Protein AF-A0A8C9CX76-F1 (afdb_monomer)

Nearest PDB structures (foldseek):
  2xxl-assembly2_B  TM=8.092E-01  e=3.355E-01  Drosophila melanogaster
  8op0-assembly1_A  TM=2.999E-01  e=5.980E+00  Lama glama
  8a40-assembly1_U  TM=2.416E-01  e=7.277E+00  Homo sapiens

Solvent-accessible surface area (backbone atoms only — not comparable to full-atom values): 5113 Å² total; per-residue (Å²): 112,71,66,58,53,54,52,52,49,50,60,74,74,62,72,82,74,79,74,68,71,87,64,75,83,63,85,76,90,72,75,87,74,64,86,76,76,59,75,41,62,45,77,40,64,48,82,54,98,93,41,78,41,82,78,41,63,34,35,56,79,48,93,99,38,71,51,61,63,66,76,78,80,53,131

Structure (mmCIF, N/CA/C/O backbone):
data_AF-A0A8C9CX76-F1
#
_entry.id   AF-A0A8C9CX76-F1
#
loop_
_atom_site.group_PDB
_atom_site.id
_atom_site.type_symbol
_atom_site.label_atom_id
_atom_site.label_alt_id
_atom_site.label_comp_id
_atom_site.label_asym_id
_atom_site.label_entity_id
_atom_site.label_seq_id
_atom_site.pdbx_PDB_ins_code
_atom_site.Cartn_x
_atom_site.Cartn_y
_atom_site.Cartn_z
_atom_site.occupancy
_atom_site.B_iso_or_equiv
_atom_site.auth_seq_id
_atom_site.auth_comp_id
_atom_site.auth_asym_id
_atom_site.auth_atom_id
_atom_site.pdbx_PDB_model_num
ATOM 1 N N . MET A 1 1 ? 23.748 -47.582 17.517 1.00 64.00 1 MET A N 1
ATOM 2 C CA . MET A 1 1 ? 23.326 -47.967 16.153 1.00 64.00 1 MET A CA 1
ATOM 3 C C . MET A 1 1 ? 22.017 -47.275 15.765 1.00 64.00 1 MET A C 1
ATOM 5 O O . MET A 1 1 ? 22.074 -46.335 14.989 1.00 64.00 1 MET A O 1
ATOM 9 N N . LEU A 1 2 ? 20.872 -47.602 16.382 1.00 69.56 2 LEU A N 1
ATOM 10 C CA . LEU A 1 2 ? 19.562 -47.018 16.028 1.00 69.56 2 LEU A CA 1
ATOM 11 C C . LEU A 1 2 ? 19.457 -45.487 16.214 1.00 69.56 2 LEU A C 1
ATOM 13 O O . LEU A 1 2 ? 18.900 -44.800 15.369 1.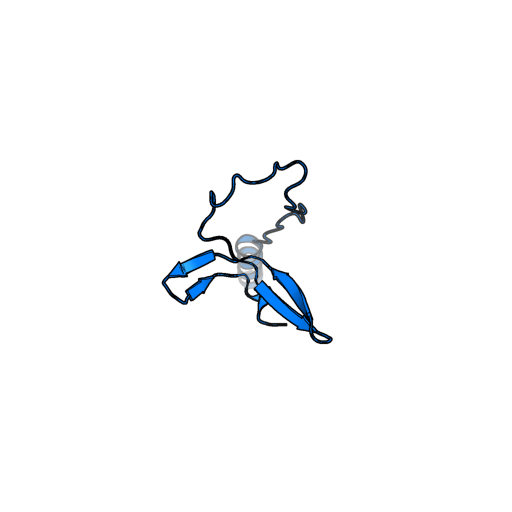00 69.56 2 LEU A O 1
ATOM 17 N N . ARG A 1 3 ? 20.064 -44.927 17.271 1.00 67.50 3 ARG A N 1
ATOM 18 C CA . ARG A 1 3 ? 20.088 -43.467 17.507 1.00 67.50 3 ARG A CA 1
ATOM 19 C C . ARG A 1 3 ? 20.832 -42.676 16.424 1.00 67.50 3 ARG A C 1
ATOM 21 O O . ARG A 1 3 ? 20.408 -41.579 16.087 1.00 67.50 3 ARG A O 1
ATOM 28 N N . PHE A 1 4 ? 21.905 -43.241 15.867 1.00 70.88 4 PHE A N 1
ATOM 29 C CA . PHE A 1 4 ? 22.649 -42.608 14.774 1.00 70.88 4 PHE A CA 1
ATOM 30 C C . PHE A 1 4 ? 21.846 -42.619 13.469 1.00 70.88 4 PHE A C 1
ATOM 32 O O . PHE A 1 4 ? 21.877 -41.638 12.737 1.00 70.88 4 PHE A O 1
ATOM 39 N N . LEU A 1 5 ? 21.071 -43.681 13.221 1.00 75.31 5 LEU A N 1
ATOM 40 C CA . LEU A 1 5 ? 20.181 -43.771 12.060 1.00 75.31 5 LEU A CA 1
ATOM 41 C C . LEU A 1 5 ? 19.031 -42.755 12.140 1.00 75.31 5 LEU A C 1
ATOM 43 O O . LEU A 1 5 ? 18.765 -42.075 11.158 1.00 75.31 5 LEU A O 1
ATOM 47 N N . VAL A 1 6 ? 18.411 -42.588 13.313 1.00 75.69 6 VAL A N 1
ATOM 48 C CA . VAL A 1 6 ? 17.327 -41.606 13.523 1.00 75.69 6 VAL A CA 1
ATOM 49 C C . VAL A 1 6 ? 17.821 -4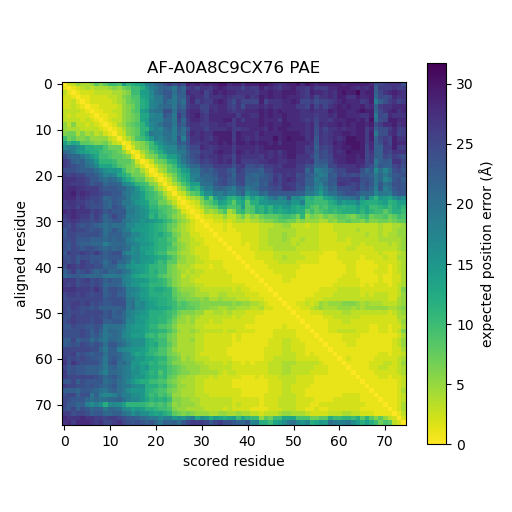0.165 13.336 1.00 75.69 6 VAL A C 1
ATOM 51 O O . VAL A 1 6 ? 17.166 -39.360 12.672 1.00 75.69 6 VAL A O 1
ATOM 54 N N . LEU A 1 7 ? 19.003 -39.842 13.867 1.00 71.75 7 LEU A N 1
ATOM 55 C CA . LEU A 1 7 ? 19.618 -38.526 13.673 1.00 71.75 7 LEU A CA 1
ATOM 56 C C . LEU A 1 7 ? 19.994 -38.283 12.205 1.00 71.75 7 LEU A C 1
ATOM 58 O O . LEU A 1 7 ? 19.706 -37.212 11.681 1.00 71.75 7 LEU A O 1
ATOM 62 N N . ALA A 1 8 ? 20.553 -39.283 11.516 1.00 73.50 8 ALA A N 1
ATOM 63 C CA . ALA A 1 8 ? 20.866 -39.181 10.091 1.00 73.50 8 ALA A CA 1
ATOM 64 C C . ALA A 1 8 ? 19.607 -38.958 9.236 1.00 73.50 8 ALA A C 1
ATOM 66 O O . ALA A 1 8 ? 19.627 -38.138 8.321 1.00 73.50 8 ALA A O 1
ATOM 67 N N . THR A 1 9 ? 18.489 -39.617 9.561 1.00 72.56 9 THR A N 1
ATOM 68 C CA . THR A 1 9 ? 17.217 -39.372 8.867 1.00 72.56 9 THR A CA 1
ATOM 69 C C . THR A 1 9 ? 16.684 -37.963 9.117 1.00 72.56 9 THR A C 1
ATOM 71 O O . THR A 1 9 ? 16.272 -37.309 8.169 1.00 72.56 9 THR A O 1
ATOM 74 N N . LEU A 1 10 ? 16.748 -37.436 10.343 1.00 69.25 10 LEU A N 1
ATOM 75 C CA . LEU A 1 10 ? 16.285 -36.071 10.633 1.00 69.25 10 LEU A CA 1
ATOM 76 C C . LEU A 1 10 ? 17.099 -35.005 9.888 1.00 69.25 10 LEU A C 1
ATOM 78 O O . LEU A 1 10 ? 16.522 -34.030 9.421 1.00 69.25 10 LEU A O 1
ATOM 82 N N . VAL A 1 11 ? 18.408 -35.207 9.717 1.00 69.19 11 VAL A N 1
ATOM 83 C CA . VAL A 1 11 ? 19.260 -34.303 8.925 1.00 69.19 11 VAL A CA 1
ATOM 84 C C . VAL A 1 11 ? 18.930 -34.391 7.430 1.00 69.19 11 VAL A C 1
ATOM 86 O O . VAL A 1 11 ? 18.864 -33.362 6.763 1.00 69.19 11 VAL A O 1
ATOM 89 N N . LEU A 1 12 ? 18.663 -35.594 6.908 1.00 65.69 12 LEU A N 1
ATOM 90 C CA . LEU A 1 12 ? 18.301 -35.803 5.498 1.00 65.69 12 LEU A CA 1
ATOM 91 C C . LEU A 1 12 ? 16.886 -35.309 5.149 1.00 65.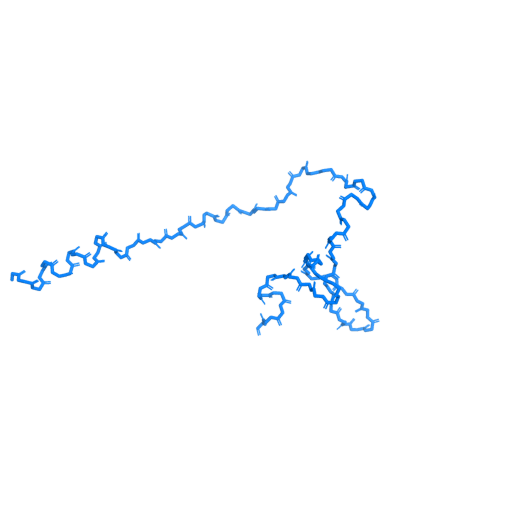69 12 LEU A C 1
ATOM 93 O O . LEU A 1 12 ? 16.660 -34.878 4.023 1.00 65.69 12 LEU A O 1
ATOM 97 N N . TYR A 1 13 ? 15.941 -35.352 6.092 1.00 69.06 13 TYR A N 1
ATOM 98 C CA . TYR A 1 13 ? 14.569 -34.863 5.899 1.00 69.06 13 TYR A CA 1
ATOM 99 C C . TYR A 1 13 ? 14.377 -33.390 6.313 1.00 69.06 13 TYR A C 1
ATOM 101 O O . TYR A 1 13 ? 13.344 -32.804 5.997 1.00 69.06 13 TYR A O 1
ATOM 109 N N . GLY A 1 14 ? 15.330 -32.791 7.037 1.00 62.84 14 GLY A N 1
ATOM 110 C CA . GLY A 1 14 ? 15.074 -31.620 7.885 1.00 62.84 14 GLY A CA 1
ATOM 111 C C . GLY A 1 14 ? 15.743 -30.296 7.521 1.00 62.84 14 GLY A C 1
ATOM 112 O O . GLY A 1 14 ? 15.639 -29.368 8.314 1.00 62.84 14 GLY A O 1
ATOM 113 N N . HIS A 1 15 ? 16.391 -30.143 6.365 1.00 61.53 15 HIS A N 1
ATOM 114 C CA . HIS A 1 15 ? 16.863 -28.821 5.925 1.00 61.53 15 HIS A CA 1
ATOM 115 C C . HIS A 1 15 ? 16.276 -28.432 4.570 1.00 61.53 15 HIS A C 1
ATOM 117 O O . HIS A 1 15 ? 16.947 -28.426 3.546 1.00 61.53 15 HIS A O 1
ATOM 123 N N . SER A 1 16 ? 15.000 -28.043 4.587 1.00 59.22 16 SER A N 1
ATOM 124 C CA . SER A 1 16 ? 14.512 -27.019 3.659 1.00 59.22 16 SER A CA 1
ATOM 125 C C . SER A 1 16 ? 14.771 -25.654 4.288 1.00 59.22 16 SER A C 1
ATOM 127 O O . SER A 1 16 ? 13.855 -25.009 4.793 1.00 59.22 16 SER A O 1
ATOM 129 N N . THR A 1 17 ? 16.028 -25.209 4.300 1.00 60.50 17 THR A N 1
ATOM 130 C CA . THR A 1 17 ? 16.269 -23.767 4.360 1.00 60.50 17 THR A CA 1
ATOM 131 C C . THR A 1 17 ? 15.844 -23.245 2.996 1.00 60.50 17 THR A C 1
ATOM 133 O O . THR A 1 17 ? 16.557 -23.397 2.006 1.00 60.50 17 THR A O 1
ATOM 136 N N . GLN A 1 18 ? 14.628 -22.702 2.906 1.00 60.81 18 GLN A N 1
ATOM 137 C CA . GLN A 1 18 ? 14.332 -21.779 1.823 1.00 60.81 18 GLN A CA 1
ATOM 138 C C . GLN A 1 18 ? 15.199 -20.549 2.081 1.00 60.81 18 GLN A C 1
ATOM 140 O O . GLN A 1 18 ? 14.751 -19.581 2.689 1.00 60.81 18 GLN A O 1
ATOM 145 N N . ASP A 1 19 ? 16.458 -20.615 1.651 1.00 56.53 19 ASP A N 1
ATOM 146 C CA . ASP A 1 19 ? 17.216 -19.421 1.325 1.00 56.53 19 ASP A CA 1
ATOM 147 C C . ASP A 1 19 ? 16.464 -18.802 0.151 1.00 56.53 19 ASP A C 1
ATOM 149 O O . ASP A 1 19 ? 16.744 -19.071 -1.016 1.00 56.53 19 ASP A O 1
ATOM 153 N N . PHE A 1 20 ? 15.419 -18.033 0.455 1.00 62.97 20 PHE A N 1
ATOM 154 C CA . PHE A 1 20 ? 14.994 -16.992 -0.452 1.00 62.97 20 PHE A CA 1
ATOM 155 C C . PHE A 1 20 ? 16.194 -16.064 -0.490 1.00 62.97 20 PHE A C 1
ATOM 157 O O . PHE A 1 20 ? 16.488 -15.440 0.535 1.00 62.97 20 PHE A O 1
ATOM 164 N N . PRO A 1 21 ? 16.951 -16.008 -1.599 1.00 60.00 21 PRO A N 1
ATOM 165 C CA . PRO A 1 21 ? 17.945 -14.972 -1.686 1.00 60.00 21 PRO A CA 1
ATOM 166 C C . PRO A 1 21 ? 17.175 -13.672 -1.450 1.00 60.00 21 PRO A C 1
ATOM 168 O O . PRO A 1 21 ? 16.101 -13.470 -2.023 1.00 60.00 21 PRO A O 1
ATOM 171 N N . GLU A 1 22 ? 17.704 -12.817 -0.580 1.00 62.44 22 GLU A N 1
ATOM 172 C CA . GLU A 1 22 ? 17.356 -11.399 -0.471 1.00 62.44 22 GLU A CA 1
ATOM 173 C C . GLU A 1 22 ? 17.719 -10.715 -1.808 1.00 62.44 22 GLU A C 1
ATOM 175 O O . GLU A 1 22 ? 18.468 -9.742 -1.889 1.00 62.44 22 GLU A O 1
ATOM 180 N N . THR A 1 23 ? 17.222 -11.244 -2.930 1.00 57.66 23 THR A N 1
ATOM 181 C CA . THR A 1 23 ? 16.988 -10.457 -4.114 1.00 57.66 23 THR A CA 1
ATOM 182 C C . THR A 1 23 ? 15.973 -9.452 -3.636 1.00 57.66 23 THR A C 1
ATOM 184 O O . THR A 1 23 ? 14.799 -9.780 -3.474 1.00 57.66 23 THR A O 1
ATOM 187 N N . ASN A 1 24 ? 16.446 -8.250 -3.331 1.00 59.34 24 ASN A N 1
ATOM 188 C CA . ASN A 1 24 ? 15.616 -7.070 -3.266 1.00 59.34 24 ASN A CA 1
ATOM 189 C C . ASN A 1 24 ? 14.754 -7.083 -4.536 1.00 59.34 24 ASN A C 1
ATOM 191 O O . ASN A 1 24 ? 15.181 -6.602 -5.584 1.00 59.34 24 ASN A O 1
ATOM 195 N N . ALA A 1 25 ? 13.557 -7.672 -4.458 1.00 59.97 25 ALA A N 1
ATOM 196 C CA . ALA A 1 25 ? 12.603 -7.835 -5.551 1.00 59.97 25 ALA A CA 1
ATOM 197 C C . ALA A 1 25 ? 11.897 -6.501 -5.807 1.00 59.97 25 ALA A C 1
ATOM 199 O O . ALA A 1 25 ? 10.693 -6.411 -6.045 1.00 59.97 25 ALA A O 1
ATOM 200 N N . ARG A 1 26 ? 12.664 -5.420 -5.686 1.00 66.50 26 ARG A N 1
ATOM 201 C CA . ARG A 1 26 ? 12.241 -4.091 -6.037 1.00 66.50 26 ARG A CA 1
ATOM 202 C C . ARG A 1 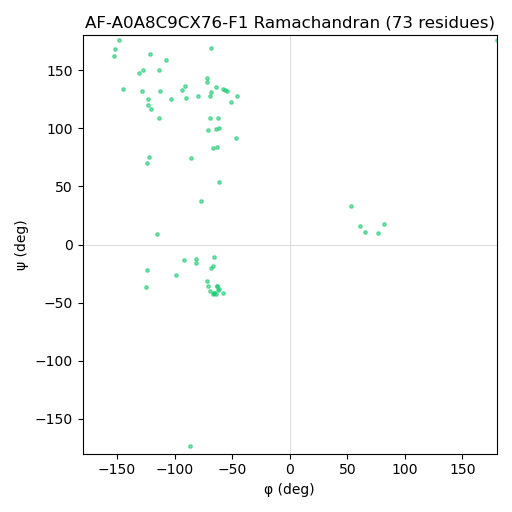26 ? 12.134 -4.084 -7.550 1.00 66.50 26 ARG A C 1
ATOM 204 O O . ARG A 1 26 ? 13.075 -4.444 -8.251 1.00 66.50 26 ARG A O 1
ATOM 211 N N . VAL A 1 27 ? 10.985 -3.658 -8.053 1.00 67.75 27 VAL A N 1
ATOM 212 C CA . VAL A 1 27 ? 10.833 -3.359 -9.474 1.00 67.75 27 VAL A CA 1
ATOM 213 C C . VAL A 1 27 ? 11.766 -2.188 -9.788 1.00 67.75 27 VAL A C 1
ATOM 215 O O . VAL A 1 27 ? 11.465 -1.038 -9.469 1.00 67.75 27 VAL A O 1
ATOM 218 N N . VAL A 1 28 ? 12.937 -2.485 -10.348 1.00 78.38 28 VAL A N 1
ATOM 219 C CA . VAL A 1 28 ? 13.920 -1.497 -10.805 1.00 78.38 28 VAL A CA 1
ATOM 220 C C . VAL A 1 28 ? 13.824 -1.427 -12.327 1.00 78.38 28 VAL A C 1
ATOM 222 O O . VAL A 1 28 ? 13.907 -2.451 -12.996 1.00 78.38 28 VAL A O 1
ATOM 225 N N . GLY A 1 29 ? 13.615 -0.227 -12.875 1.00 83.31 29 GLY A N 1
ATOM 226 C CA . GLY A 1 29 ? 13.472 -0.027 -14.324 1.00 83.31 29 GLY A CA 1
ATOM 227 C C . GLY A 1 29 ? 12.077 -0.321 -14.895 1.00 83.31 29 GLY A C 1
ATOM 228 O O . GLY A 1 29 ? 11.944 -0.507 -16.099 1.00 83.31 29 GLY A O 1
ATOM 229 N N . GLY A 1 30 ? 11.035 -0.367 -14.056 1.00 84.69 30 GLY A N 1
ATOM 230 C CA . GLY A 1 30 ? 9.647 -0.426 -14.529 1.00 84.69 30 GLY A CA 1
ATOM 231 C C . GLY A 1 30 ? 9.193 0.873 -15.212 1.00 84.69 30 GLY A C 1
ATOM 232 O O . GLY A 1 30 ? 9.857 1.904 -15.126 1.00 84.69 30 GLY A O 1
ATOM 233 N N . THR A 1 31 ? 8.032 0.835 -15.865 1.00 89.31 31 THR A N 1
ATOM 234 C CA . THR A 1 31 ? 7.385 2.010 -16.470 1.00 89.31 31 THR A CA 1
ATOM 235 C C . THR A 1 31 ? 6.160 2.435 -15.670 1.00 89.31 31 THR A C 1
ATOM 237 O O . THR A 1 31 ? 5.570 1.630 -14.946 1.00 89.31 31 THR A O 1
ATOM 240 N N . GLU A 1 32 ? 5.736 3.688 -15.831 1.00 91.50 32 GLU A N 1
ATOM 241 C CA . GLU A 1 32 ? 4.464 4.147 -15.277 1.00 91.50 32 GLU A CA 1
ATOM 242 C C . GLU A 1 32 ? 3.313 3.265 -15.787 1.00 91.50 32 GLU A C 1
ATOM 244 O O . GLU A 1 32 ? 3.221 2.945 -16.977 1.00 91.50 32 GLU A O 1
ATOM 249 N N . ALA A 1 33 ? 2.444 2.828 -14.875 1.00 93.62 33 ALA A N 1
ATOM 250 C CA . ALA A 1 33 ? 1.286 2.032 -15.245 1.00 93.62 33 ALA A CA 1
ATOM 251 C C . ALA A 1 33 ? 0.260 2.908 -15.972 1.00 93.62 33 ALA A C 1
ATOM 253 O O . ALA A 1 33 ? -0.023 4.033 -15.559 1.00 93.62 33 ALA A O 1
ATOM 254 N N . ARG A 1 34 ? -0.374 2.370 -17.022 1.00 97.25 34 ARG A N 1
ATOM 255 C CA . ARG A 1 34 ? -1.510 3.049 -17.654 1.00 97.25 34 ARG A CA 1
ATOM 256 C C . ARG A 1 34 ? -2.601 3.272 -16.604 1.00 97.25 34 ARG A C 1
ATOM 258 O O . ARG A 1 34 ? -2.963 2.349 -15.877 1.00 97.25 34 ARG A O 1
ATOM 265 N N . LYS A 1 35 ? -3.167 4.480 -16.557 1.00 96.75 35 LYS A N 1
ATOM 266 C CA . LYS A 1 35 ? -4.237 4.834 -15.613 1.00 96.75 35 LYS A CA 1
ATOM 267 C C . LYS A 1 35 ? -5.321 3.747 -15.565 1.00 96.75 35 LYS A C 1
ATOM 269 O O . LYS A 1 35 ? -5.851 3.349 -16.601 1.00 96.75 35 LYS A O 1
ATOM 274 N N . ASN A 1 36 ? -5.636 3.288 -14.353 1.00 95.75 36 ASN A N 1
ATOM 275 C CA . ASN A 1 36 ? -6.642 2.262 -14.053 1.00 95.75 36 ASN A CA 1
ATOM 276 C C . ASN A 1 36 ? -6.395 0.869 -14.677 1.00 95.75 36 ASN A C 1
ATOM 278 O O . ASN A 1 36 ? -7.314 0.055 -14.691 1.00 95.75 36 ASN A O 1
ATOM 282 N N . SER A 1 37 ? -5.191 0.547 -15.173 1.00 97.94 37 SER A N 1
ATOM 283 C CA . SER A 1 37 ? -4.89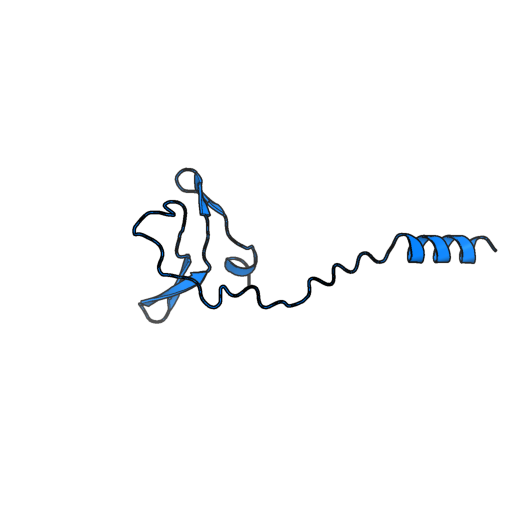8 -0.795 -15.716 1.00 97.94 37 SER A CA 1
ATOM 284 C C . SER A 1 37 ? -4.870 -1.898 -14.655 1.00 97.94 37 SER A C 1
ATOM 286 O O . SER A 1 37 ? -5.022 -3.066 -14.993 1.00 97.94 37 SER A O 1
ATOM 288 N N . TRP A 1 38 ? -4.689 -1.521 -13.387 1.00 97.06 38 TRP A N 1
ATOM 289 C CA . TRP A 1 38 ? -4.643 -2.412 -12.227 1.00 97.06 38 TRP A CA 1
ATOM 290 C C . TRP A 1 38 ? -5.696 -1.978 -11.199 1.00 97.06 38 TRP A C 1
ATOM 292 O O . TRP A 1 38 ? -5.349 -1.427 -10.156 1.00 97.06 38 TRP A O 1
ATOM 302 N N . PRO A 1 39 ? -6.996 -2.161 -11.493 1.00 97.06 39 PRO A N 1
ATOM 303 C CA . PRO A 1 39 ? -8.080 -1.598 -10.683 1.00 97.06 39 PRO A CA 1
ATOM 304 C C . PRO A 1 39 ? -8.175 -2.201 -9.275 1.00 97.06 39 PRO A C 1
ATOM 306 O O . PRO A 1 39 ? -8.788 -1.609 -8.394 1.00 97.06 39 PRO A O 1
ATOM 309 N N . SER A 1 40 ? -7.572 -3.369 -9.051 1.00 98.19 40 SER A N 1
ATOM 310 C CA . SER A 1 40 ? -7.502 -4.004 -7.737 1.00 98.19 40 SER A CA 1
ATOM 311 C C . SER A 1 40 ? -6.385 -3.449 -6.849 1.00 98.19 40 SER A C 1
ATOM 313 O O . SER A 1 40 ? -6.368 -3.765 -5.661 1.00 98.19 40 SER A O 1
ATOM 315 N N . GLN A 1 41 ? -5.448 -2.664 -7.393 1.00 98.00 41 GLN A N 1
ATOM 316 C CA . GLN A 1 41 ? -4.336 -2.100 -6.632 1.00 98.00 41 GLN A CA 1
ATOM 317 C C . GLN A 1 41 ? -4.845 -1.059 -5.632 1.00 98.00 41 GLN A C 1
ATOM 319 O O . GLN A 1 41 ? -5.563 -0.130 -6.000 1.00 98.00 41 GLN A O 1
ATOM 324 N N . ILE A 1 42 ? -4.407 -1.171 -4.378 1.00 98.19 42 ILE A N 1
ATOM 325 C CA . ILE A 1 42 ? -4.709 -0.188 -3.328 1.00 98.19 42 ILE A CA 1
ATOM 326 C C . ILE A 1 42 ? -3.434 0.415 -2.730 1.00 98.19 42 ILE A C 1
ATOM 328 O O . ILE A 1 42 ? -2.333 -0.121 -2.887 1.00 98.19 42 ILE A O 1
ATOM 332 N N . SER A 1 43 ? -3.605 1.537 -2.028 1.00 97.62 43 SER A N 1
ATOM 333 C CA . SER A 1 43 ? -2.580 2.181 -1.203 1.00 97.62 43 SER A CA 1
ATOM 334 C C . SER A 1 43 ? -3.005 2.106 0.262 1.00 97.62 43 SER A C 1
ATOM 336 O O . SER A 1 43 ? -3.954 2.786 0.659 1.00 97.62 43 SER A O 1
ATOM 338 N N . LEU A 1 44 ? -2.324 1.274 1.054 1.00 97.50 44 LEU A N 1
ATOM 339 C CA . LEU A 1 44 ? -2.525 1.203 2.499 1.00 97.50 44 LEU A CA 1
ATOM 340 C C . LEU A 1 44 ? -1.775 2.365 3.153 1.00 97.50 44 LEU A C 1
ATOM 342 O O . LEU A 1 44 ? -0.587 2.569 2.884 1.00 97.50 44 LEU A O 1
ATOM 346 N N . GLN A 1 45 ? -2.474 3.130 3.992 1.00 97.25 45 GLN A N 1
ATOM 347 C CA . GLN A 1 45 ? -1.954 4.359 4.586 1.00 97.25 45 GLN A CA 1
ATOM 348 C C . GLN A 1 45 ? -2.170 4.398 6.098 1.00 97.25 45 GLN A C 1
ATOM 350 O O . GLN A 1 45 ? -3.183 3.907 6.592 1.00 97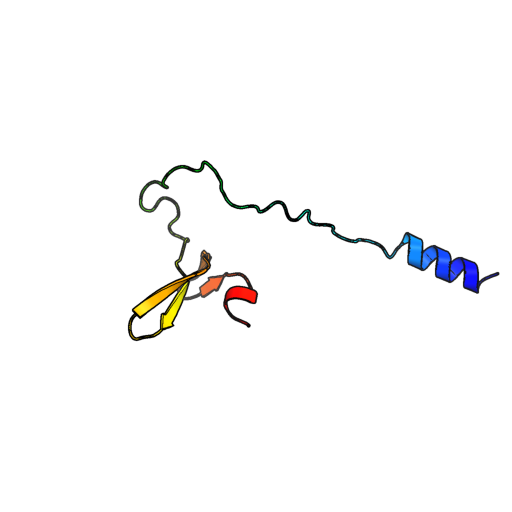.25 45 GLN A O 1
ATOM 355 N N . TYR A 1 46 ? -1.243 5.031 6.816 1.00 95.06 46 TYR A N 1
ATOM 356 C CA . TYR A 1 46 ? -1.381 5.340 8.240 1.00 95.06 46 TYR A CA 1
ATOM 357 C C . TYR A 1 46 ? -1.466 6.852 8.461 1.00 95.06 46 TYR A C 1
ATOM 359 O O . TYR A 1 46 ? -0.909 7.638 7.689 1.00 95.06 46 TYR A O 1
ATOM 367 N N . LEU A 1 47 ? -2.171 7.259 9.516 1.00 97.00 47 LEU A N 1
ATOM 368 C CA . LEU A 1 47 ? -2.299 8.656 9.918 1.00 97.00 47 LEU A CA 1
ATOM 369 C C . LEU A 1 47 ? -1.170 9.014 10.888 1.00 97.00 47 LEU A C 1
ATOM 371 O O . LEU A 1 47 ? -0.998 8.361 11.915 1.00 97.00 47 LEU A O 1
ATOM 375 N N . SER A 1 48 ? -0.419 10.069 10.587 1.00 96.81 48 SER A N 1
ATOM 376 C CA . SER A 1 48 ? 0.602 10.622 11.480 1.00 96.81 48 SER A CA 1
ATOM 377 C C . SER A 1 48 ? 0.650 12.139 11.338 1.00 96.81 48 SER A C 1
ATOM 379 O O . SER A 1 48 ? 0.585 12.661 10.229 1.00 96.81 48 SER A O 1
ATOM 381 N N . GLY A 1 49 ? 0.691 12.878 12.450 1.00 96.38 49 GLY A N 1
ATOM 382 C CA . GLY A 1 49 ? 0.769 14.347 12.419 1.00 96.38 49 GLY A CA 1
ATOM 383 C C . GLY A 1 49 ? -0.321 15.031 11.574 1.00 96.38 49 GLY A C 1
ATOM 384 O O . GLY A 1 49 ? -0.049 16.038 10.925 1.00 96.38 49 GLY A O 1
ATOM 385 N N . GLY A 1 50 ? -1.530 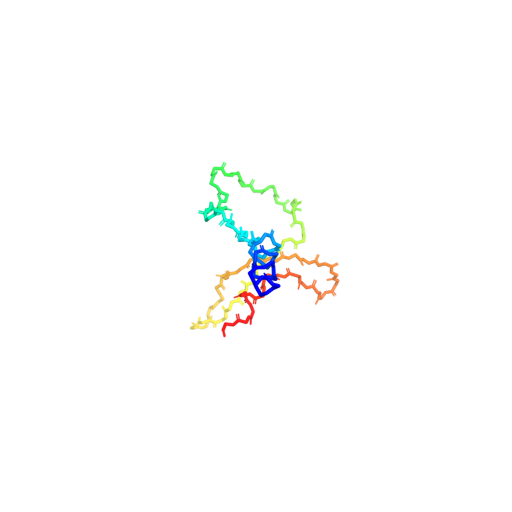14.458 11.516 1.00 97.88 50 GLY A N 1
ATOM 386 C CA . GLY A 1 50 ? -2.647 14.984 10.719 1.00 97.88 50 GLY A CA 1
ATOM 387 C C . GLY A 1 50 ? -2.563 14.721 9.209 1.00 97.88 50 GLY A C 1
ATOM 388 O O . GLY A 1 50 ? -3.353 15.286 8.456 1.00 97.88 50 GLY A O 1
ATOM 389 N N . LYS A 1 51 ? -1.629 13.880 8.748 1.00 98.31 51 LYS A N 1
ATOM 390 C CA . LYS A 1 51 ? -1.456 13.520 7.332 1.00 98.31 51 LYS A CA 1
ATOM 391 C C . LYS A 1 51 ? -1.432 12.007 7.135 1.00 98.31 51 LYS A C 1
ATOM 393 O O . LYS A 1 51 ? -1.005 11.263 8.015 1.00 98.31 51 LYS A O 1
ATOM 398 N N . TRP A 1 52 ? -1.888 11.566 5.966 1.00 98.00 52 TRP A N 1
ATOM 399 C CA . TRP A 1 52 ? -1.848 10.165 5.559 1.00 98.00 52 TRP A CA 1
ATOM 400 C C . TRP A 1 52 ? -0.556 9.852 4.808 1.00 98.00 52 TRP A C 1
ATOM 402 O O . TRP A 1 52 ? -0.136 10.620 3.940 1.00 98.00 52 TRP A O 1
ATOM 412 N N . TYR A 1 53 ? 0.057 8.719 5.140 1.00 97.19 53 TYR A N 1
ATOM 413 C CA . TYR A 1 53 ? 1.313 8.265 4.548 1.00 97.19 53 TYR A CA 1
ATOM 414 C C . TYR A 1 53 ? 1.176 6.839 4.039 1.00 97.19 53 TYR A C 1
ATOM 416 O O . TYR A 1 53 ? 0.700 5.964 4.759 1.00 97.19 53 TYR A O 1
ATOM 424 N N . HIS A 1 54 ? 1.620 6.603 2.805 1.00 96.62 54 HIS A N 1
ATOM 425 C CA . HIS A 1 54 ? 1.692 5.265 2.225 1.00 96.62 54 HIS A CA 1
ATOM 426 C C . HIS A 1 54 ? 2.679 4.388 2.994 1.00 96.62 54 HIS A C 1
ATOM 428 O O . HIS A 1 54 ? 3.794 4.817 3.286 1.00 96.62 54 HIS A O 1
ATOM 434 N N . THR A 1 55 ? 2.278 3.147 3.265 1.00 95.75 55 THR A N 1
ATOM 435 C CA . THR A 1 55 ? 3.154 2.146 3.887 1.00 95.75 55 THR A CA 1
ATOM 436 C C . THR A 1 55 ? 3.261 0.861 3.083 1.00 95.75 55 THR A C 1
ATOM 438 O O . THR A 1 55 ? 4.332 0.267 3.060 1.00 95.75 55 THR A O 1
ATOM 441 N N . CYS A 1 56 ? 2.176 0.419 2.445 1.00 96.69 56 CYS A N 1
ATOM 442 C CA . CYS A 1 56 ? 2.127 -0.856 1.739 1.00 96.69 56 CYS A CA 1
ATOM 443 C C . CYS A 1 56 ? 1.112 -0.832 0.592 1.00 96.69 56 CYS A C 1
ATOM 445 O O . CYS A 1 56 ? 0.198 -0.005 0.545 1.00 96.69 56 CYS A O 1
ATOM 447 N N . GLY A 1 57 ? 1.247 -1.794 -0.318 1.00 96.94 57 GLY A N 1
ATOM 448 C CA . GLY A 1 57 ? 0.214 -2.129 -1.295 1.00 96.94 57 GLY A CA 1
ATOM 449 C C . GLY A 1 57 ? -0.816 -3.136 -0.768 1.00 96.94 57 GLY A C 1
ATOM 450 O O . GLY A 1 57 ? -0.808 -3.543 0.396 1.00 96.94 57 GLY A O 1
ATOM 451 N N . GLY A 1 58 ? -1.696 -3.570 -1.665 1.00 97.56 58 GLY A N 1
ATOM 452 C CA . GLY A 1 58 ? -2.657 -4.645 -1.436 1.00 97.56 58 GLY A CA 1
ATOM 453 C C . GLY A 1 58 ? -3.521 -4.883 -2.674 1.00 97.56 58 GLY A C 1
ATOM 454 O O . GLY A 1 58 ? -3.416 -4.150 -3.659 1.00 97.56 58 GLY A O 1
ATOM 455 N N . THR A 1 59 ? -4.379 -5.898 -2.614 1.00 98.62 59 THR A N 1
ATOM 456 C CA . THR A 1 59 ? -5.319 -6.258 -3.685 1.00 98.62 59 THR A CA 1
ATOM 457 C C . THR A 1 59 ? -6.746 -6.263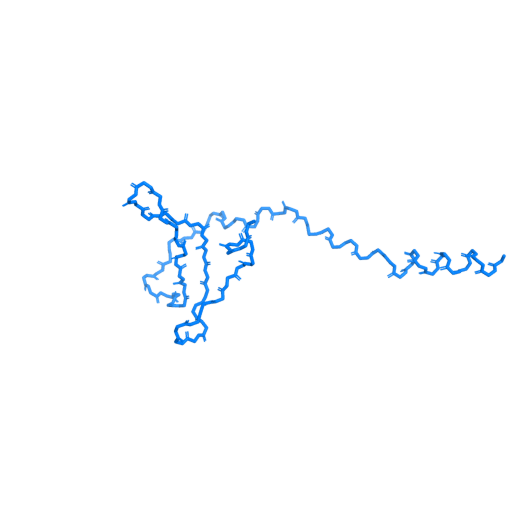 -3.151 1.00 98.62 59 THR A C 1
ATOM 459 O O . THR A 1 59 ? -7.038 -6.979 -2.194 1.00 98.62 59 THR A O 1
ATOM 462 N N . LEU A 1 60 ? -7.651 -5.507 -3.775 1.00 98.50 60 LEU A N 1
ATOM 463 C CA . LEU A 1 60 ? -9.090 -5.627 -3.537 1.00 98.50 60 LEU A CA 1
ATOM 464 C C . LEU A 1 60 ? -9.581 -6.969 -4.098 1.00 98.50 60 LEU A C 1
ATOM 466 O O . LEU A 1 60 ? -9.626 -7.156 -5.312 1.00 98.50 60 LEU A O 1
ATOM 470 N N . ILE A 1 61 ? -9.931 -7.904 -3.215 1.00 98.50 61 ILE A N 1
ATOM 471 C CA . ILE A 1 61 ? -10.338 -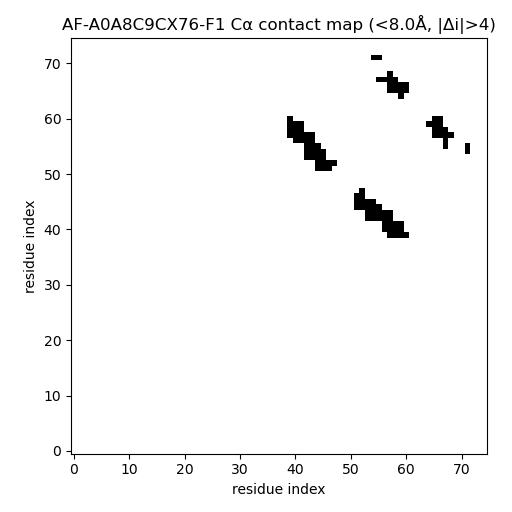9.269 -3.595 1.00 98.50 61 ILE A CA 1
ATOM 472 C C . ILE A 1 61 ? -11.858 -9.444 -3.615 1.00 98.50 61 ILE A C 1
ATOM 474 O O . ILE A 1 61 ? -12.373 -10.298 -4.334 1.00 98.50 61 ILE A O 1
ATOM 478 N N . ARG A 1 62 ? -12.580 -8.639 -2.827 1.00 98.19 62 ARG A N 1
ATOM 479 C CA . ARG A 1 62 ? -14.047 -8.528 -2.802 1.00 98.19 62 ARG A CA 1
ATOM 480 C C . ARG A 1 62 ? -14.431 -7.125 -2.354 1.00 98.19 62 ARG A C 1
ATOM 482 O O . ARG A 1 62 ? -13.598 -6.389 -1.829 1.00 98.19 62 ARG A O 1
ATOM 489 N N . GLN A 1 63 ? -15.705 -6.772 -2.506 1.00 98.00 63 GLN A N 1
ATOM 490 C CA . GLN A 1 63 ? -16.242 -5.549 -1.920 1.00 98.00 63 GLN A CA 1
ATOM 491 C C . GLN A 1 63 ? -15.890 -5.497 -0.427 1.00 98.00 63 GLN A C 1
ATOM 493 O O . GLN A 1 63 ? -16.210 -6.420 0.317 1.00 98.00 63 GLN A O 1
ATOM 498 N N . ASN A 1 64 ? -15.209 -4.425 -0.019 1.00 97.62 64 ASN A N 1
ATOM 499 C CA . ASN A 1 64 ? -14.743 -4.175 1.348 1.00 97.62 64 ASN A CA 1
ATOM 500 C C . ASN A 1 64 ? -13.669 -5.143 1.894 1.00 97.62 64 ASN A C 1
ATOM 502 O O . ASN A 1 64 ? -13.369 -5.078 3.081 1.00 97.62 64 ASN A O 1
ATOM 506 N N . TRP A 1 65 ? -13.060 -6.003 1.066 1.00 98.19 65 TRP A N 1
ATOM 507 C CA . TRP A 1 65 ? -11.992 -6.918 1.495 1.00 98.19 65 TRP A CA 1
ATOM 508 C C . TRP A 1 65 ? -10.717 -6.719 0.680 1.00 98.19 65 TRP A C 1
ATOM 510 O O . TRP A 1 65 ? -10.696 -6.937 -0.536 1.00 98.19 65 TRP A O 1
ATOM 520 N N . VAL A 1 66 ? -9.637 -6.364 1.374 1.00 98.56 66 VAL A N 1
ATOM 521 C CA . VAL A 1 66 ? -8.295 -6.196 0.809 1.00 98.56 66 VAL A CA 1
ATOM 522 C C . VAL A 1 66 ? -7.368 -7.276 1.359 1.00 98.56 66 VAL A C 1
ATOM 524 O O . VAL A 1 66 ? -7.310 -7.493 2.565 1.00 98.56 66 VAL A O 1
ATOM 527 N N . MET A 1 67 ? -6.617 -7.920 0.469 1.00 98.25 67 MET A N 1
ATOM 528 C CA . MET A 1 67 ? -5.502 -8.800 0.815 1.00 98.25 67 MET A CA 1
ATOM 529 C C . MET A 1 67 ? -4.189 -8.007 0.801 1.00 98.25 67 MET A C 1
ATOM 531 O O . MET A 1 67 ? -3.923 -7.268 -0.150 1.00 98.25 67 MET A O 1
ATOM 535 N N . THR A 1 68 ? -3.361 -8.162 1.834 1.00 97.88 68 THR A N 1
ATOM 536 C CA . THR A 1 68 ? -2.031 -7.540 1.956 1.00 97.88 68 THR A CA 1
ATOM 537 C C . THR A 1 68 ? -1.090 -8.454 2.751 1.00 97.88 68 THR A C 1
ATOM 539 O O . THR A 1 68 ? -1.508 -9.516 3.215 1.00 97.88 68 THR A O 1
ATOM 542 N N . ALA A 1 69 ? 0.181 -8.079 2.882 1.00 95.81 69 ALA A N 1
ATOM 543 C CA . ALA A 1 69 ? 1.139 -8.829 3.687 1.00 95.81 69 ALA A CA 1
ATOM 544 C C . ALA A 1 69 ? 0.847 -8.662 5.189 1.00 95.81 69 ALA A C 1
ATOM 546 O O . ALA A 1 69 ? 0.493 -7.573 5.635 1.00 95.81 69 ALA A O 1
ATOM 547 N N . ALA A 1 70 ? 1.045 -9.719 5.983 1.00 96.00 70 ALA A N 1
ATOM 548 C CA . ALA A 1 70 ? 0.786 -9.681 7.427 1.00 96.00 70 ALA A CA 1
ATOM 549 C C . ALA A 1 70 ? 1.594 -8.579 8.143 1.00 96.00 70 ALA A C 1
ATOM 551 O O . ALA A 1 70 ? 1.034 -7.811 8.918 1.00 96.00 70 ALA A O 1
ATOM 552 N N . HIS A 1 71 ? 2.872 -8.405 7.787 1.00 94.00 71 HIS A N 1
ATOM 553 C CA . HIS A 1 71 ? 3.741 -7.370 8.369 1.00 94.00 71 HIS A CA 1
ATOM 554 C C . HIS A 1 71 ? 3.309 -5.924 8.048 1.00 94.00 71 HIS A C 1
ATOM 556 O O . HIS A 1 71 ? 3.860 -4.973 8.597 1.00 94.00 71 HIS A O 1
ATOM 562 N N . CYS A 1 72 ? 2.363 -5.729 7.122 1.00 95.25 72 CYS A N 1
ATOM 563 C CA . CYS A 1 72 ? 1.801 -4.410 6.835 1.00 95.25 72 CYS A CA 1
ATOM 564 C C . CYS A 1 72 ? 0.710 -4.002 7.834 1.00 95.25 72 CYS A C 1
ATOM 566 O O . CYS A 1 72 ? 0.342 -2.828 7.864 1.00 95.25 72 CYS A O 1
ATOM 568 N N . VAL A 1 73 ? 0.173 -4.953 8.610 1.00 91.62 73 VAL A N 1
ATOM 569 C CA . VAL A 1 73 ? -0.936 -4.734 9.556 1.00 91.62 73 VAL A CA 1
ATOM 570 C C . VAL A 1 73 ? -0.613 -5.151 10.988 1.00 91.62 73 VAL A C 1
ATOM 572 O O . VAL A 1 73 ? -1.238 -4.630 11.905 1.00 91.62 73 VAL A O 1
ATOM 575 N N . ASP A 1 74 ? 0.360 -6.037 11.179 1.00 75.81 74 ASP A N 1
ATOM 576 C CA . ASP A 1 74 ? 0.814 -6.507 12.485 1.00 75.81 74 ASP A CA 1
ATOM 577 C C . ASP A 1 74 ? 2.304 -6.165 12.628 1.00 75.81 74 ASP A C 1
ATOM 579 O O . ASP A 1 74 ? 3.120 -6.590 11.803 1.00 75.81 74 ASP A O 1
ATOM 583 N N . ARG A 1 75 ? 2.636 -5.313 13.604 1.00 57.62 75 ARG A N 1
ATOM 584 C CA . ARG A 1 75 ? 4.009 -4.900 13.931 1.00 57.62 75 ARG A CA 1
ATOM 585 C C . ARG A 1 75 ? 4.398 -5.416 15.302 1.00 57.62 75 ARG A C 1
ATOM 587 O O . ARG A 1 75 ? 3.594 -5.203 16.234 1.00 57.62 75 ARG A O 1
#

pLDDT: mean 84.13, std 15.42, range [56.53, 98.62]

Radius of gyration: 21.61 Å; Cα contacts (8 Å, |Δi|>4): 50; chains: 1; bounding box: 40×63×35 Å

Secondary structure (DSSP, 8-state):
-HHHHHHHHHHHHS--------------S--PPPTTSSTTEEEEEEEETTEEEEEEEEEEEETTEEE--GGGT--

Organism: Panthera leo (NCBI:txid9689)

InterPro domains:
  IPR001254 Serine proteases, trypsin domain [PF00089] (27-74)
  IPR001254 Serine proteases, trypsin domain [PS50240] (27-75)
  IPR009003 Peptidase S1, PA clan [SSF50494] (5-74)
  IPR018114 Serine proteases, trypsin family, histidine active site [PS00134] (67-72)
  IPR050850 Peptidase S1 family, Elastase subfamily [PTHR24257] (4-75)

Foldseek 3Di:
DVVVVVVVVCVVVPDPPPCPPPPVPPPDPDDDDDPCPQVQKDFDWDDDPNDTDGDFIWGDPDVVDTGGDPVSPPD

Sequence (75 aa):
MLRFLVLATLVLYGHSTQDFPETNARVVGGTEARKNSWPSQISLQYLSGGKWYHTCGGTLIRQNWVMTAAHCVDR

Mean predicted aligned error: 12.59 Å